Protein AF-A0A9P5IW83-F1 (afdb_monomer_lite)

Radius of gyration: 18.7 Å; chains: 1; bounding box: 34×51×43 Å

Sequence (160 aa):
MATTDAGSKARLETFEGINVDYEKAYQNNKFKIACVTKAISILPLRSKVLDLAQIRVEGSFSVADMAEYEVEEETLAGVFMIFAHLQMSYAAVHAAVYKYARALQPGEIIVLGQSPGDHHVKEESAYDETRTYVEDYNVPLVGEPLPTFLMSAKGQRDFF

pLDDT: mean 78.59, std 18.38, range [31.3, 97.12]

Foldseek 3Di:
DDDDDPVVVVVVCVVVVVVVVVCVVCVPPPVVCVVVVVVVVPDDPDDDPQVVCVVPDPDDDDDDDLLPDDADFQQDQEEEAACVCFQDDPVSVLNSQVRVVRNHHPPHYYHHHDDACVVFDPDCVQADPVQFKGFQFFGQDVHGTDGTIHTHPVNVVVSD

Organism: NCBI:txid139641

Secondary structure (DSSP, 8-state):
-----HHHHHHHHHHHHHHHHHHHHHTT-HHHHHHHHHHHHTS-TT--HHHHHHHHSSS------TTT----TT-EEEEEEESTTTTS-HHHHHHHHHHHHHTEEEEEEEEEE---GGGT---GGGS-TTSSEEEEEEEEETTEEEEEEEE-HHHHHS--

Structure (mmCIF, N/CA/C/O backbone):
data_AF-A0A9P5IW83-F1
#
_entry.id   AF-A0A9P5IW83-F1
#
loop_
_atom_site.group_PDB
_atom_site.id
_atom_site.type_symbol
_atom_site.label_atom_id
_atom_site.label_alt_id
_atom_site.label_comp_id
_atom_site.label_asym_id
_atom_site.label_entity_id
_atom_site.label_seq_id
_atom_site.pdbx_PDB_ins_code
_atom_site.Cartn_x
_atom_site.Cartn_y
_atom_site.Cartn_z
_atom_site.occupancy
_atom_site.B_iso_or_equiv
_atom_site.auth_seq_id
_atom_site.auth_comp_id
_atom_site.auth_asym_id
_atom_site.auth_atom_id
_atom_site.pdbx_PDB_model_num
ATOM 1 N N . MET A 1 1 ? -3.333 -23.641 -17.566 1.00 31.30 1 MET A N 1
ATOM 2 C CA . MET A 1 1 ? -4.278 -22.787 -18.316 1.00 31.30 1 MET A CA 1
ATOM 3 C C . MET A 1 1 ? -5.306 -22.298 -17.304 1.00 31.30 1 MET A C 1
ATOM 5 O O . MET A 1 1 ? -6.184 -23.063 -16.938 1.00 31.30 1 MET A O 1
ATOM 9 N N . ALA A 1 2 ? -5.088 -21.122 -16.709 1.00 36.59 2 ALA A N 1
ATOM 10 C CA . ALA A 1 2 ? -5.944 -20.608 -15.641 1.00 36.59 2 ALA A CA 1
ATOM 11 C C . ALA A 1 2 ? -7.119 -19.852 -16.266 1.00 36.59 2 ALA A C 1
ATOM 13 O O . ALA A 1 2 ? -6.920 -18.903 -17.022 1.00 36.59 2 ALA A O 1
ATOM 14 N N . THR A 1 3 ? -8.332 -20.318 -15.993 1.00 38.09 3 THR A N 1
ATOM 15 C CA . THR A 1 3 ? -9.579 -19.662 -16.375 1.00 38.09 3 THR A CA 1
ATOM 16 C C . THR A 1 3 ? -9.739 -18.395 -15.542 1.00 38.09 3 THR A C 1
ATOM 18 O O . THR A 1 3 ? -10.036 -18.469 -14.352 1.00 38.09 3 THR A O 1
ATOM 21 N N . THR A 1 4 ? -9.516 -17.234 -16.152 1.00 42.00 4 THR A N 1
ATOM 22 C CA 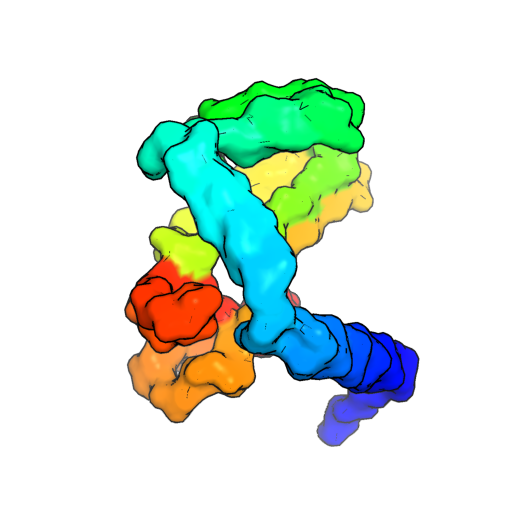. THR A 1 4 ? -9.974 -15.955 -15.611 1.00 42.00 4 THR A CA 1
ATOM 23 C C . THR A 1 4 ? -11.499 -15.936 -15.651 1.00 42.00 4 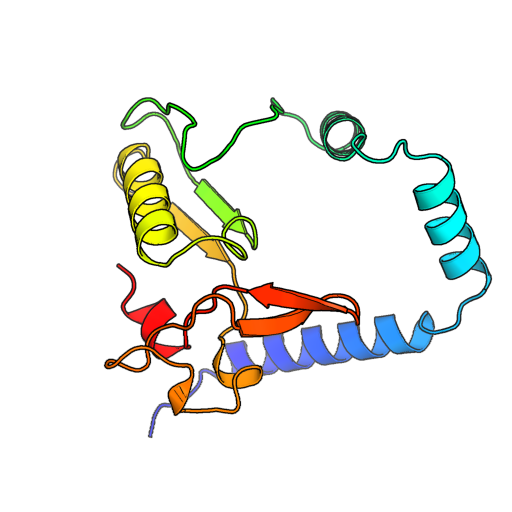THR A C 1
ATOM 25 O O . THR A 1 4 ? -12.104 -16.141 -16.703 1.00 42.00 4 THR A O 1
ATOM 28 N N . ASP A 1 5 ? -12.116 -15.746 -14.487 1.00 44.75 5 ASP A N 1
ATOM 29 C CA . ASP A 1 5 ? -13.565 -15.650 -14.335 1.00 44.75 5 ASP A CA 1
ATOM 30 C C . ASP A 1 5 ? -14.103 -14.494 -15.196 1.00 44.75 5 ASP A C 1
ATOM 32 O O . ASP A 1 5 ? -13.617 -13.361 -15.115 1.00 44.75 5 ASP A O 1
ATOM 36 N N . ALA A 1 6 ? -15.088 -14.782 -16.047 1.00 43.25 6 ALA A N 1
ATOM 37 C CA . ALA A 1 6 ? -15.627 -13.853 -17.039 1.00 43.25 6 ALA A CA 1
ATOM 38 C C . ALA A 1 6 ? -16.175 -12.556 -16.409 1.00 43.25 6 ALA A C 1
ATOM 40 O O . ALA A 1 6 ? -16.147 -11.503 -17.050 1.00 43.25 6 ALA A O 1
ATOM 41 N N . GLY A 1 7 ? -16.594 -12.598 -15.137 1.00 38.88 7 GLY A N 1
ATOM 42 C CA . GLY A 1 7 ? -17.025 -11.418 -14.382 1.00 38.88 7 GLY A CA 1
ATOM 43 C C . GLY A 1 7 ? -15.895 -10.431 -14.057 1.00 38.88 7 GLY A C 1
ATOM 44 O O . GLY A 1 7 ? -16.110 -9.219 -14.075 1.00 38.88 7 GLY A O 1
ATOM 45 N N . SER A 1 8 ? -14.674 -10.922 -13.819 1.00 51.12 8 SER A N 1
ATOM 46 C CA . SER A 1 8 ? -13.504 -10.081 -13.510 1.00 51.12 8 SER A CA 1
ATOM 47 C C . SER A 1 8 ? -13.021 -9.288 -14.729 1.00 51.12 8 SER A C 1
ATOM 49 O O . SER A 1 8 ? -12.690 -8.107 -14.621 1.00 51.12 8 SER A O 1
ATOM 51 N N . LYS A 1 9 ? -13.083 -9.911 -15.911 1.00 48.69 9 LYS A N 1
ATOM 52 C CA . LYS A 1 9 ? -12.666 -9.317 -17.182 1.00 48.69 9 LYS A CA 1
ATOM 53 C C . LYS A 1 9 ? -13.657 -8.263 -17.678 1.00 48.69 9 LYS A C 1
ATOM 55 O O . LYS A 1 9 ? -13.241 -7.168 -18.030 1.00 48.69 9 LYS A O 1
ATOM 60 N N . ALA A 1 10 ? -14.959 -8.541 -17.588 1.00 47.38 10 ALA A N 1
ATOM 61 C CA . ALA A 1 10 ? -16.003 -7.577 -17.938 1.00 47.38 10 ALA A CA 1
ATOM 62 C C . ALA A 1 10 ? -15.967 -6.326 -17.041 1.00 47.38 10 ALA A C 1
ATOM 64 O O . ALA A 1 10 ? -16.173 -5.212 -17.519 1.00 47.38 10 ALA A O 1
ATOM 65 N N . ARG A 1 11 ? -15.664 -6.486 -15.745 1.00 40.97 11 ARG A N 1
ATOM 66 C CA . ARG A 1 11 ? -15.505 -5.365 -14.807 1.00 40.97 11 ARG A CA 1
ATOM 67 C C . ARG A 1 11 ? -14.279 -4.518 -15.152 1.00 40.97 11 ARG A C 1
ATOM 69 O O . ARG A 1 11 ? -14.405 -3.302 -15.235 1.00 40.97 11 ARG A O 1
ATOM 76 N N . LEU A 1 12 ? -13.133 -5.156 -15.395 1.00 42.12 12 LEU A N 1
ATOM 77 C CA . LEU A 1 12 ? -11.895 -4.486 -15.799 1.00 42.12 12 LEU A CA 1
ATOM 78 C C . LEU A 1 12 ? -12.079 -3.716 -17.115 1.00 42.12 12 LEU A C 1
ATOM 80 O O . LEU A 1 12 ? -11.825 -2.520 -17.151 1.00 42.12 12 LEU A O 1
ATOM 84 N N . GLU A 1 13 ? -12.624 -4.361 -18.149 1.00 56.34 13 GLU A N 1
ATOM 85 C CA . GLU A 1 13 ? -12.872 -3.748 -19.462 1.00 56.34 13 GLU A CA 1
ATOM 86 C C . GLU A 1 13 ? -13.877 -2.586 -19.378 1.00 56.34 13 GLU A C 1
ATOM 88 O O . GLU A 1 13 ? -13.721 -1.574 -20.058 1.00 56.34 13 GLU A O 1
ATOM 93 N N . THR A 1 14 ? -14.882 -2.687 -18.501 1.00 51.88 14 THR A N 1
ATOM 94 C CA . THR A 1 14 ? -15.864 -1.612 -18.288 1.00 51.88 14 THR A CA 1
ATOM 95 C C . THR A 1 14 ? -15.238 -0.413 -17.581 1.00 51.88 14 THR A C 1
ATOM 97 O O . THR A 1 14 ? -15.434 0.720 -18.016 1.00 51.88 14 THR A O 1
ATOM 100 N N . PHE A 1 15 ? -14.475 -0.627 -16.506 1.00 47.34 15 PHE A N 1
ATOM 101 C CA . PHE A 1 15 ? -13.838 0.480 -15.792 1.00 47.34 15 PHE A CA 1
ATOM 102 C C . PHE A 1 15 ? -12.684 1.090 -16.585 1.00 47.34 15 PHE A C 1
ATOM 104 O O . PHE A 1 15 ? -12.554 2.308 -16.580 1.00 47.34 15 PHE A O 1
ATOM 111 N N . GLU A 1 16 ? -11.904 0.297 -17.321 1.00 55.25 16 GLU A N 1
ATOM 112 C CA . GLU A 1 16 ? -10.890 0.816 -18.244 1.00 55.25 16 GLU A CA 1
ATOM 113 C C . GLU A 1 16 ? -11.525 1.600 -19.391 1.00 55.25 16 GLU A C 1
ATOM 115 O O . GLU A 1 16 ? -11.069 2.700 -19.685 1.00 55.25 16 GLU A O 1
ATOM 120 N N . GLY A 1 17 ? -12.609 1.099 -19.993 1.00 57.69 17 GLY A N 1
ATOM 121 C CA . GLY A 1 17 ? -13.340 1.810 -21.043 1.00 57.69 17 GLY A CA 1
ATOM 122 C C . GLY A 1 17 ? -13.901 3.145 -20.553 1.00 57.69 17 GLY A C 1
ATOM 123 O O . GLY A 1 17 ? -13.647 4.183 -21.159 1.00 57.69 17 GLY A O 1
ATOM 124 N N . ILE A 1 18 ? -14.575 3.142 -19.399 1.00 53.44 18 ILE A N 1
ATOM 125 C CA . ILE A 1 18 ? -15.099 4.362 -18.767 1.00 53.44 18 ILE A CA 1
ATOM 126 C C . ILE A 1 18 ? -13.965 5.319 -18.399 1.00 53.44 18 ILE A C 1
ATOM 128 O O . ILE A 1 18 ? -14.113 6.523 -18.583 1.00 53.44 18 ILE A O 1
ATOM 132 N N . ASN A 1 19 ? -12.835 4.817 -17.898 1.00 51.28 19 ASN A N 1
ATOM 133 C CA . ASN A 1 19 ? -11.707 5.659 -17.518 1.00 51.28 19 ASN A CA 1
ATOM 134 C C . ASN A 1 19 ? -11.018 6.261 -18.749 1.00 51.28 19 ASN A C 1
ATOM 136 O O . ASN A 1 19 ? -10.691 7.440 -18.751 1.00 51.28 19 ASN A O 1
ATOM 140 N N . VAL A 1 20 ? -10.869 5.497 -19.832 1.00 58.81 20 VAL A N 1
ATOM 141 C CA . VAL A 1 20 ? -10.358 5.991 -21.117 1.00 58.81 20 VAL A CA 1
ATOM 142 C C . VAL A 1 20 ? -11.300 7.032 -21.717 1.00 58.81 20 VAL A C 1
ATOM 144 O O . VAL A 1 20 ? -10.831 8.051 -22.219 1.00 58.81 20 VAL A O 1
ATOM 147 N N . ASP A 1 21 ? -12.612 6.816 -21.661 1.00 63.12 21 ASP A N 1
ATOM 148 C CA . ASP A 1 21 ? -13.599 7.765 -22.180 1.00 63.12 21 ASP A CA 1
ATOM 149 C C . ASP A 1 21 ? -13.697 9.020 -21.308 1.00 63.12 21 ASP A C 1
ATOM 151 O O . ASP A 1 21 ? -13.802 10.128 -21.833 1.00 63.12 21 ASP A O 1
ATOM 155 N N . TYR A 1 22 ? -13.573 8.875 -19.989 1.00 60.78 22 TYR A N 1
ATOM 156 C CA . TYR A 1 22 ? -13.436 9.982 -19.049 1.00 60.78 22 TYR A CA 1
ATOM 157 C C . TYR A 1 22 ? -12.161 10.787 -19.331 1.00 60.78 22 TYR A C 1
ATOM 159 O O . TYR A 1 22 ? -12.222 12.007 -19.485 1.00 60.78 22 TYR A O 1
ATOM 167 N N . GLU A 1 23 ? -11.012 10.130 -19.474 1.00 58.56 23 GLU A N 1
ATOM 168 C CA . GLU A 1 23 ? -9.759 10.804 -19.801 1.00 58.56 23 GLU A CA 1
ATOM 169 C C . GLU A 1 23 ? -9.846 11.486 -21.167 1.00 58.56 23 GLU A C 1
ATOM 171 O O . GLU A 1 23 ? -9.566 12.674 -21.252 1.00 58.56 23 GLU A O 1
ATOM 176 N N . LYS A 1 24 ? -10.368 10.839 -22.217 1.00 65.38 24 LYS A N 1
ATOM 177 C CA . LYS A 1 24 ? -10.567 11.465 -23.541 1.00 65.38 24 LYS A CA 1
ATOM 178 C C . LYS A 1 24 ? -11.526 12.655 -23.509 1.00 65.38 24 LYS A C 1
ATOM 180 O O . LYS A 1 24 ? -11.238 13.686 -24.119 1.00 65.38 24 LYS A O 1
ATOM 185 N N . ALA A 1 25 ? -12.654 12.542 -22.803 1.00 58.91 25 ALA A N 1
ATOM 186 C CA . ALA A 1 25 ? -13.658 13.605 -22.699 1.00 58.91 25 ALA A CA 1
ATOM 187 C C . ALA A 1 25 ? -13.109 14.864 -22.011 1.00 58.91 25 ALA A C 1
ATOM 189 O O . ALA A 1 25 ? -13.613 15.974 -22.214 1.00 58.91 25 ALA A O 1
ATOM 190 N N . TYR A 1 26 ? -12.058 14.705 -21.209 1.00 57.88 26 TYR A N 1
ATOM 191 C CA . TYR A 1 26 ? -11.529 15.766 -20.372 1.00 57.88 26 TYR A CA 1
ATOM 192 C C . TYR A 1 26 ? -10.049 16.099 -20.600 1.00 57.88 26 TYR A C 1
ATOM 194 O O . TYR A 1 26 ? -9.587 17.102 -20.054 1.00 57.88 26 TYR A O 1
ATOM 202 N N . GLN A 1 27 ? -9.356 15.344 -21.456 1.00 57.56 27 GLN A N 1
ATOM 203 C CA . GLN A 1 27 ? -7.907 15.376 -21.699 1.00 57.56 27 GLN A CA 1
ATOM 204 C C . GLN A 1 27 ? -7.399 16.776 -22.060 1.00 57.56 27 GLN A C 1
ATOM 206 O O . GLN A 1 27 ? -6.284 17.141 -21.719 1.00 57.56 27 GLN A O 1
ATOM 211 N N . ASN A 1 28 ? -8.244 17.583 -22.708 1.00 62.12 28 ASN A N 1
ATOM 212 C CA . ASN A 1 28 ? -7.943 18.958 -23.110 1.00 62.12 28 ASN A CA 1
ATOM 213 C C . ASN A 1 28 ? -9.076 19.933 -22.747 1.00 62.12 28 ASN A C 1
ATOM 215 O O . ASN A 1 28 ? -9.244 20.985 -23.373 1.00 62.12 28 ASN A O 1
ATOM 219 N N . ASN A 1 29 ? -9.908 19.579 -21.764 1.00 75.31 29 ASN A N 1
ATOM 220 C CA . ASN A 1 29 ? -11.023 20.425 -21.367 1.00 75.31 29 ASN A CA 1
ATOM 221 C C . ASN A 1 29 ? -10.492 21.654 -20.621 1.00 75.31 29 ASN A C 1
ATOM 223 O O . ASN A 1 29 ? -10.083 21.580 -19.464 1.00 75.31 29 ASN A O 1
ATOM 227 N N . LYS A 1 30 ? -10.542 22.804 -21.297 1.00 69.88 30 LYS A N 1
ATOM 228 C CA . LYS A 1 30 ? -10.008 24.086 -20.816 1.00 69.88 30 LYS A CA 1
ATOM 229 C C . LYS A 1 30 ? -10.594 24.502 -19.464 1.00 69.88 30 LYS A C 1
ATOM 231 O O . LYS A 1 30 ? -9.888 25.103 -18.664 1.00 69.88 30 LYS A O 1
ATOM 236 N N . PHE A 1 31 ? -11.852 24.148 -19.190 1.00 64.12 31 PHE A N 1
ATOM 237 C CA . PHE A 1 31 ? -12.512 24.434 -17.916 1.00 64.12 31 PHE A CA 1
ATOM 238 C C . PHE A 1 31 ? -12.052 23.494 -16.805 1.00 64.12 31 PHE A C 1
ATOM 240 O O . PHE A 1 31 ? -11.786 23.959 -15.703 1.00 64.12 31 PHE A O 1
ATOM 247 N N . LYS A 1 32 ? -11.892 22.194 -17.085 1.00 60.34 32 LYS A N 1
ATOM 248 C CA . LYS A 1 32 ? -11.353 21.239 -16.103 1.00 60.34 32 LYS A CA 1
ATOM 249 C C . LYS A 1 32 ? -9.898 21.558 -15.775 1.00 60.34 32 LYS A C 1
ATOM 251 O O . LYS A 1 32 ? -9.557 21.623 -14.601 1.00 60.34 32 LYS A O 1
ATOM 256 N N . ILE A 1 33 ? -9.077 21.833 -16.790 1.00 64.38 33 ILE A N 1
ATOM 257 C CA . ILE A 1 33 ? -7.686 22.270 -16.617 1.00 64.38 33 ILE A CA 1
ATOM 258 C C . ILE A 1 33 ? -7.659 23.554 -15.788 1.00 64.38 33 ILE A C 1
ATOM 260 O O . ILE A 1 33 ? -6.993 23.590 -14.765 1.00 64.38 33 ILE A O 1
ATOM 264 N N . ALA A 1 34 ? -8.458 24.569 -16.133 1.00 66.94 34 ALA A N 1
ATOM 265 C CA . ALA A 1 34 ? -8.528 25.800 -15.349 1.00 66.94 34 ALA A CA 1
ATOM 266 C C . ALA A 1 34 ? -9.001 25.565 -13.902 1.00 66.94 34 ALA A C 1
ATOM 268 O O . ALA A 1 34 ? -8.441 26.161 -12.987 1.00 66.94 34 ALA A O 1
ATOM 269 N N . CYS A 1 35 ? -9.978 24.684 -13.665 1.00 55.38 35 CYS A N 1
ATOM 270 C CA . CYS A 1 35 ? -10.439 24.324 -12.321 1.00 55.38 35 CYS A CA 1
ATOM 271 C C . CYS A 1 35 ? -9.367 23.588 -11.513 1.00 55.38 35 CYS A C 1
ATOM 273 O O . CYS A 1 35 ? -9.158 23.929 -10.354 1.00 55.38 35 CYS A O 1
ATOM 275 N N . VAL A 1 36 ? -8.675 22.615 -12.108 1.00 55.59 36 VAL A N 1
ATOM 276 C CA . VAL A 1 36 ? -7.610 21.842 -11.453 1.00 55.59 36 VAL A CA 1
ATOM 277 C C . VAL A 1 36 ? -6.382 22.718 -11.213 1.00 55.59 36 VAL A C 1
ATOM 279 O O . VAL A 1 36 ? -5.877 22.753 -10.099 1.00 55.59 36 VAL A O 1
ATOM 282 N N . THR A 1 37 ? -5.953 23.517 -12.191 1.00 60.09 37 THR A N 1
ATOM 283 C CA . THR A 1 37 ? -4.871 24.499 -12.033 1.00 60.09 37 THR A CA 1
ATOM 284 C C . THR A 1 37 ? -5.222 25.544 -10.980 1.00 60.09 37 THR A C 1
ATOM 286 O O . THR A 1 37 ? -4.386 25.869 -10.141 1.00 60.09 37 THR A O 1
ATOM 289 N N . LYS A 1 38 ? -6.465 26.047 -10.963 1.00 57.34 38 LYS A N 1
ATOM 290 C CA . LYS A 1 38 ? -6.914 26.985 -9.931 1.00 57.34 38 LYS A CA 1
ATOM 291 C C . LYS A 1 38 ? -6.920 26.319 -8.562 1.00 57.34 38 LYS A C 1
ATOM 293 O O . LYS A 1 38 ? -6.416 26.934 -7.629 1.00 57.34 38 LYS A O 1
ATOM 298 N N . ALA A 1 39 ? -7.415 25.086 -8.458 1.00 50.31 39 ALA A N 1
ATOM 299 C CA . ALA A 1 39 ? -7.386 24.302 -7.231 1.00 50.31 39 ALA A CA 1
ATOM 300 C C . ALA A 1 39 ? -5.947 24.107 -6.740 1.00 50.31 39 ALA A C 1
ATOM 302 O O . ALA A 1 39 ? -5.664 24.489 -5.620 1.00 50.31 39 ALA A O 1
ATOM 303 N N . ILE A 1 40 ? -5.018 23.657 -7.584 1.00 54.47 40 ILE A N 1
ATOM 304 C CA . ILE A 1 40 ? -3.595 23.495 -7.243 1.00 54.47 40 ILE A CA 1
ATOM 305 C C . ILE A 1 40 ? -2.965 24.834 -6.818 1.00 54.47 40 ILE A C 1
ATOM 307 O O . ILE A 1 40 ? -2.257 24.893 -5.820 1.00 54.47 40 ILE A O 1
ATOM 311 N N . SER A 1 41 ? -3.270 25.934 -7.515 1.00 53.47 41 SER A N 1
ATOM 312 C CA . SER A 1 41 ? -2.682 27.260 -7.250 1.00 53.47 41 SER A CA 1
ATOM 313 C C . SER A 1 41 ? -3.111 27.912 -5.929 1.00 53.47 41 SER A C 1
ATOM 315 O O . SER A 1 41 ? -2.432 28.814 -5.446 1.00 53.47 41 SER A O 1
ATOM 317 N N . ILE A 1 42 ? -4.246 27.497 -5.355 1.00 49.88 42 ILE A N 1
ATOM 318 C CA . ILE A 1 42 ? -4.757 28.009 -4.069 1.00 49.88 42 ILE A CA 1
ATOM 319 C C . ILE A 1 42 ? -4.449 27.056 -2.904 1.00 49.88 42 ILE A C 1
ATOM 321 O O . ILE A 1 42 ? -4.953 27.244 -1.787 1.00 49.88 42 ILE A O 1
ATOM 325 N N . LEU A 1 43 ? -3.645 26.022 -3.160 1.00 43.97 43 LEU A N 1
ATOM 326 C CA . LEU A 1 43 ? -3.104 25.119 -2.155 1.00 43.97 43 LEU A CA 1
ATOM 327 C C . LEU A 1 43 ? -1.666 25.539 -1.815 1.00 43.97 43 LEU A C 1
ATOM 329 O O . LEU A 1 43 ? -0.858 25.734 -2.722 1.00 43.97 43 LEU A O 1
ATOM 333 N N . PRO A 1 44 ? -1.311 25.687 -0.526 1.00 45.91 44 PRO A N 1
ATOM 334 C CA . PRO A 1 44 ? 0.088 25.777 -0.128 1.00 45.91 44 PRO A CA 1
ATOM 335 C C . PRO A 1 44 ? 0.794 24.461 -0.466 1.00 45.91 44 PRO A C 1
ATOM 337 O O . PRO A 1 44 ? 0.161 23.407 -0.439 1.00 45.91 44 PRO A O 1
ATOM 340 N N . LEU A 1 45 ? 2.111 24.509 -0.689 1.00 48.16 45 LEU A N 1
ATOM 341 C CA . LEU A 1 45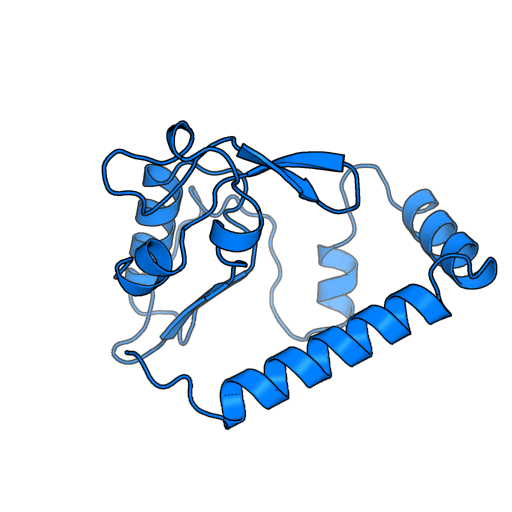 ? 2.954 23.405 -1.182 1.00 48.16 45 LEU A CA 1
ATOM 342 C C . LEU A 1 45 ? 2.892 22.088 -0.355 1.00 48.16 45 LEU A C 1
ATOM 344 O O . LEU A 1 45 ? 3.557 21.125 -0.720 1.00 48.16 45 LEU A O 1
ATOM 348 N N . ARG A 1 46 ? 2.137 22.032 0.760 1.00 49.28 46 ARG A N 1
ATOM 349 C CA . ARG A 1 46 ? 2.060 20.895 1.698 1.00 49.28 46 ARG A CA 1
ATOM 350 C C . ARG A 1 46 ? 0.725 20.646 2.430 1.00 49.28 46 ARG A C 1
ATOM 352 O O . ARG A 1 46 ? 0.719 19.823 3.338 1.00 49.28 46 ARG A O 1
ATOM 359 N N . SER A 1 47 ? -0.404 21.290 2.125 1.00 51.53 47 SER A N 1
ATOM 360 C CA . SER A 1 47 ? -1.625 21.028 2.921 1.00 51.53 47 SER A CA 1
ATOM 361 C C . SER A 1 47 ? -2.930 21.083 2.130 1.00 51.53 47 SER A C 1
ATOM 363 O O . SER A 1 47 ? -2.981 21.670 1.056 1.00 51.53 47 SER A O 1
ATOM 365 N N . LYS A 1 48 ? -3.969 20.465 2.715 1.00 61.69 48 LYS A N 1
ATOM 366 C CA . LYS A 1 48 ? -5.412 20.416 2.380 1.00 61.69 48 LYS A CA 1
ATOM 367 C C . LYS A 1 48 ? -6.001 19.073 1.937 1.00 61.69 48 LYS A C 1
ATOM 369 O O . LYS A 1 48 ? -7.211 19.009 1.746 1.00 61.69 48 LYS A O 1
ATOM 374 N N . VAL A 1 49 ? -5.235 17.981 1.846 1.00 65.31 49 VAL A N 1
ATOM 375 C CA . VAL A 1 49 ? -5.870 16.651 1.692 1.00 65.31 49 VAL A CA 1
ATOM 376 C C . VAL A 1 49 ? -6.720 16.328 2.926 1.00 65.31 49 VAL A C 1
ATOM 378 O O . VAL A 1 49 ? -7.866 15.915 2.776 1.00 65.31 49 VAL A O 1
ATOM 381 N N . LEU A 1 50 ? -6.213 16.620 4.131 1.00 66.19 50 LEU A N 1
ATOM 382 C CA . LEU A 1 50 ? -6.975 16.437 5.370 1.00 66.19 50 LEU A CA 1
ATOM 383 C C . LEU A 1 50 ? -8.170 17.386 5.472 1.00 66.19 50 LEU A C 1
ATOM 385 O O . LEU A 1 50 ? -9.258 16.915 5.771 1.00 66.19 50 LEU A O 1
ATOM 389 N N . ASP A 1 51 ? -8.006 18.677 5.162 1.00 70.81 51 ASP A N 1
ATOM 390 C CA . ASP A 1 51 ? -9.116 19.645 5.197 1.00 70.81 51 ASP A CA 1
ATOM 391 C C . ASP A 1 51 ? -10.274 19.198 4.293 1.00 70.81 51 ASP A C 1
ATOM 393 O O . ASP A 1 51 ? -11.440 19.241 4.676 1.00 70.81 51 ASP A O 1
ATOM 397 N N . LEU A 1 52 ? -9.957 18.726 3.083 1.00 71.94 52 LEU A N 1
ATOM 398 C CA . LEU A 1 52 ? -10.962 18.213 2.156 1.00 71.94 52 LEU A CA 1
ATOM 399 C C . LEU A 1 52 ? -11.578 16.896 2.638 1.00 71.94 52 LEU A C 1
ATOM 401 O O . LEU A 1 52 ? -12.774 16.697 2.436 1.00 71.94 52 LEU A O 1
ATOM 405 N N . ALA A 1 53 ? -10.790 16.010 3.251 1.00 72.06 53 ALA A N 1
ATOM 406 C CA . ALA A 1 53 ? -11.278 14.742 3.780 1.00 72.06 53 ALA A CA 1
ATOM 407 C C . ALA A 1 53 ? -12.228 14.956 4.968 1.00 72.06 53 ALA A C 1
ATOM 409 O O . ALA A 1 53 ? -13.346 14.449 4.939 1.00 72.06 53 ALA A O 1
ATOM 410 N N . GLN A 1 54 ? -11.842 15.799 5.931 1.00 77.50 54 GLN A N 1
ATOM 411 C CA . GLN A 1 54 ? -12.646 16.158 7.104 1.00 77.50 54 GLN A CA 1
ATOM 412 C C . GLN A 1 54 ? -13.996 16.782 6.731 1.00 77.50 54 GLN A C 1
ATOM 414 O O . GLN A 1 54 ? -14.987 16.568 7.418 1.00 77.50 54 GLN A O 1
ATOM 419 N N . ILE A 1 55 ? -14.055 17.548 5.636 1.00 80.88 55 ILE A N 1
ATOM 420 C CA . ILE A 1 55 ? -15.311 18.145 5.153 1.00 80.88 55 ILE A CA 1
ATOM 421 C C . ILE A 1 55 ? -16.219 17.106 4.475 1.00 80.88 55 ILE A C 1
ATOM 423 O O . ILE A 1 55 ? -17.434 17.291 4.425 1.00 80.88 55 ILE A O 1
ATOM 427 N N . ARG A 1 56 ? -15.653 16.044 3.891 1.00 81.44 56 ARG A N 1
ATOM 428 C CA . ARG A 1 56 ? -16.375 15.122 2.994 1.00 81.44 56 ARG A CA 1
ATOM 429 C C . ARG A 1 56 ? -16.743 13.791 3.626 1.00 81.44 56 ARG A C 1
ATOM 431 O O . ARG A 1 56 ? -17.617 13.110 3.096 1.00 81.44 56 ARG A O 1
ATOM 438 N N . VAL A 1 57 ? -16.046 13.396 4.680 1.00 83.38 57 VAL A N 1
ATOM 439 C CA . VAL A 1 57 ? -16.164 12.076 5.288 1.00 83.38 57 VAL A CA 1
ATOM 440 C C . VAL A 1 57 ? -16.224 12.252 6.795 1.00 83.38 57 VAL A C 1
ATOM 442 O O . VAL A 1 57 ? -15.384 12.926 7.386 1.00 83.38 57 VAL A O 1
ATOM 445 N N . GLU A 1 58 ? -17.222 11.635 7.417 1.00 87.31 58 GLU A N 1
ATOM 446 C CA . GLU A 1 58 ? -17.296 11.557 8.871 1.00 87.31 58 GLU A CA 1
ATOM 447 C C . GLU A 1 58 ? -16.179 10.645 9.387 1.00 87.31 58 GLU A C 1
ATOM 449 O O . GLU A 1 58 ? -16.050 9.499 8.959 1.00 87.31 58 GLU A O 1
ATOM 454 N N . GLY A 1 59 ? -15.348 11.161 10.292 1.00 86.69 59 GLY A N 1
ATOM 455 C CA . GLY A 1 59 ? -14.247 10.398 10.865 1.00 86.69 59 GLY A CA 1
ATOM 456 C C . GLY A 1 59 ? -13.143 11.269 11.448 1.00 86.69 59 GLY A C 1
ATOM 457 O O . GLY A 1 59 ? -13.181 12.500 11.394 1.00 86.69 59 GLY A O 1
ATOM 458 N N . SER A 1 60 ? -12.144 10.606 12.024 1.00 87.56 60 SER A N 1
ATOM 459 C CA . SER A 1 60 ? -10.920 11.244 12.502 1.00 87.56 60 SER A CA 1
ATOM 460 C C . SER A 1 60 ? -9.828 11.143 11.445 1.00 87.56 60 SER A C 1
ATOM 462 O O . SER A 1 60 ? -9.634 10.098 10.832 1.00 87.56 60 SER A O 1
ATOM 464 N N . PHE A 1 61 ? -9.103 12.241 11.251 1.00 83.88 61 PHE A N 1
ATOM 465 C CA . PHE A 1 61 ? -8.053 12.356 10.247 1.00 83.88 61 PHE A CA 1
ATOM 466 C C . PHE A 1 61 ? -6.795 12.911 10.899 1.00 83.88 61 PHE A C 1
ATOM 468 O O . PHE A 1 61 ? -6.848 13.953 11.556 1.00 83.88 61 PHE A O 1
ATOM 475 N N . SER A 1 62 ? -5.668 12.239 10.694 1.00 83.75 62 SER A N 1
ATOM 476 C CA . SER A 1 62 ? -4.367 12.629 11.231 1.00 83.75 62 SER A CA 1
ATOM 477 C C . SER A 1 62 ? -3.292 12.564 10.147 1.00 83.75 62 SER A C 1
ATOM 479 O O . SER A 1 62 ? -3.428 11.861 9.146 1.00 83.75 62 SER A O 1
ATOM 481 N N . VAL A 1 63 ? -2.221 13.336 10.340 1.00 81.12 63 VAL A N 1
ATOM 482 C CA . VAL A 1 63 ? -0.970 13.149 9.598 1.00 81.12 63 VAL A CA 1
ATOM 483 C C . VAL A 1 63 ? -0.121 12.177 10.402 1.00 81.12 63 VAL A C 1
ATOM 485 O O . VAL A 1 63 ? 0.180 12.458 11.561 1.00 81.12 63 VAL A O 1
ATOM 488 N N . ALA A 1 64 ? 0.277 11.067 9.792 1.00 83.44 64 ALA A N 1
ATOM 489 C CA . ALA A 1 64 ? 1.191 10.110 10.393 1.00 83.44 64 ALA A CA 1
ATOM 490 C C . ALA A 1 64 ? 2.076 9.470 9.319 1.00 83.44 64 ALA A C 1
ATOM 492 O O . ALA A 1 64 ? 1.661 9.339 8.166 1.00 83.44 64 ALA A O 1
ATOM 493 N N . ASP A 1 65 ? 3.279 9.065 9.717 1.00 83.62 65 ASP A N 1
ATOM 494 C CA . ASP A 1 65 ? 4.079 8.113 8.953 1.00 83.62 65 ASP A CA 1
ATOM 495 C C . ASP A 1 65 ? 3.572 6.708 9.284 1.00 83.62 65 ASP A C 1
ATOM 497 O O . ASP A 1 65 ? 3.559 6.315 10.450 1.00 83.62 65 ASP A O 1
ATOM 501 N N . MET A 1 66 ? 3.125 5.952 8.283 1.00 87.56 66 MET A N 1
ATOM 502 C CA . MET A 1 66 ? 2.544 4.633 8.524 1.00 87.56 66 MET A CA 1
ATOM 503 C C . MET A 1 66 ? 3.563 3.619 9.065 1.00 87.56 66 MET A C 1
ATOM 505 O O . MET A 1 66 ? 3.165 2.655 9.717 1.00 87.56 66 MET A O 1
ATOM 509 N N . ALA A 1 67 ? 4.863 3.811 8.817 1.00 88.75 67 ALA A N 1
ATOM 510 C CA . ALA A 1 67 ? 5.911 2.945 9.347 1.00 88.75 67 ALA A CA 1
ATOM 511 C C . ALA A 1 67 ? 6.091 3.156 10.858 1.00 88.75 67 ALA A C 1
ATOM 513 O O . ALA A 1 67 ? 6.172 2.180 11.602 1.00 88.75 67 ALA A O 1
ATOM 514 N N . GLU A 1 68 ? 5.999 4.404 11.316 1.00 88.31 68 GLU A N 1
ATOM 515 C CA . GLU A 1 68 ? 6.229 4.801 12.715 1.00 88.31 68 GLU A CA 1
ATOM 516 C C . GLU A 1 68 ? 4.941 4.927 13.544 1.00 88.31 68 GLU A C 1
ATOM 518 O O . GLU A 1 68 ? 4.988 5.033 14.764 1.00 88.31 68 GLU A O 1
ATOM 523 N N . TYR A 1 69 ? 3.768 4.949 12.905 1.00 90.94 69 TYR A N 1
ATOM 524 C CA . TYR A 1 69 ? 2.502 5.112 13.616 1.00 90.94 69 TYR A CA 1
ATOM 525 C C . TYR A 1 69 ? 2.229 3.927 14.546 1.00 90.94 69 TYR A C 1
ATOM 527 O O . TYR A 1 69 ? 2.152 2.780 14.093 1.00 90.94 69 TYR A O 1
ATOM 535 N N . GLU A 1 70 ? 2.046 4.223 15.828 1.00 92.44 70 GLU A N 1
ATOM 536 C CA . GLU A 1 70 ? 1.678 3.245 16.846 1.00 92.44 70 GLU A CA 1
ATOM 537 C C . GLU A 1 70 ? 0.182 2.943 16.774 1.00 92.44 70 GLU A C 1
ATOM 539 O O . GLU A 1 70 ? -0.655 3.849 16.740 1.00 92.44 70 GLU A O 1
ATOM 544 N N . VAL A 1 71 ? -0.150 1.657 16.754 1.00 92.50 71 VAL A N 1
ATOM 545 C CA . VAL A 1 71 ? -1.524 1.163 16.692 1.00 92.50 71 VAL A CA 1
ATOM 546 C C . VAL A 1 71 ? -1.707 0.070 17.737 1.00 92.50 71 VAL A C 1
ATOM 548 O O . VAL A 1 71 ? -0.870 -0.820 17.870 1.00 92.50 71 VAL A O 1
ATOM 551 N N . GLU A 1 72 ? -2.792 0.152 18.501 1.00 91.56 72 GLU A N 1
ATOM 552 C CA . GLU A 1 72 ? -3.118 -0.844 19.521 1.00 91.56 72 GLU A CA 1
ATOM 553 C C . GLU A 1 72 ? -3.579 -2.159 18.866 1.00 91.56 72 GLU A C 1
ATOM 555 O O . GLU A 1 72 ? -4.390 -2.144 17.933 1.00 91.56 72 GLU A O 1
ATOM 560 N N . GLU A 1 73 ? -3.068 -3.300 19.349 1.00 90.31 73 GLU A N 1
ATOM 561 C CA . GLU A 1 73 ? -3.446 -4.625 18.834 1.00 90.31 73 GLU A CA 1
ATOM 562 C C . GLU A 1 73 ? -4.949 -4.905 19.026 1.00 90.31 73 GLU A C 1
ATOM 564 O O . GLU A 1 73 ? -5.541 -4.501 20.025 1.00 90.31 73 GLU A O 1
ATOM 569 N N . GLU A 1 74 ? -5.561 -5.613 18.071 1.00 91.19 74 GLU A N 1
ATOM 570 C CA . GLU A 1 74 ? -6.972 -6.045 18.109 1.00 91.19 74 GLU A CA 1
ATOM 571 C C . GLU A 1 74 ? -8.021 -4.920 18.292 1.00 91.19 74 GLU A C 1
ATOM 573 O O . GLU A 1 74 ? -9.123 -5.145 18.800 1.00 91.19 74 GLU A O 1
ATOM 578 N N . THR A 1 75 ? -7.717 -3.696 17.850 1.00 93.50 75 THR A N 1
ATOM 579 C CA . THR A 1 75 ? -8.633 -2.542 17.954 1.00 93.50 75 THR A CA 1
ATOM 580 C C . THR A 1 75 ? -9.340 -2.179 16.651 1.00 93.50 75 THR A C 1
ATOM 582 O O . THR A 1 75 ? -10.367 -1.496 16.677 1.00 93.50 75 THR A O 1
ATOM 585 N N . LEU A 1 76 ? -8.826 -2.628 15.505 1.00 94.69 76 LEU A N 1
ATOM 586 C CA . LEU A 1 76 ? -9.325 -2.236 14.191 1.00 94.69 76 LEU A CA 1
ATOM 587 C C . LEU A 1 76 ? -10.262 -3.293 13.598 1.00 94.69 76 LEU A C 1
ATOM 589 O O . LEU A 1 76 ? -9.942 -4.478 13.556 1.00 94.69 76 LEU A O 1
ATOM 593 N N . ALA A 1 77 ? -11.390 -2.839 13.051 1.00 95.94 77 ALA A N 1
ATOM 594 C CA . ALA A 1 77 ? -12.319 -3.673 12.281 1.00 95.94 77 ALA A CA 1
ATOM 595 C C . ALA A 1 77 ? -11.939 -3.787 10.788 1.00 95.94 77 ALA A C 1
ATOM 597 O O . ALA A 1 77 ? -12.664 -4.353 9.982 1.00 95.94 77 ALA A O 1
ATOM 598 N N . GLY A 1 78 ? -10.832 -3.174 10.370 1.00 95.06 78 GLY A N 1
ATOM 599 C CA . GLY A 1 78 ? -10.391 -3.208 8.981 1.00 95.06 78 GLY A CA 1
ATOM 600 C C . GLY A 1 78 ? -9.311 -2.179 8.685 1.00 95.06 78 GLY A C 1
ATOM 601 O O . GLY A 1 78 ? -9.267 -1.113 9.301 1.00 95.06 78 GLY A O 1
ATOM 602 N N . VAL A 1 79 ? -8.444 -2.485 7.719 1.00 95.12 79 VAL A N 1
ATOM 603 C CA . VAL A 1 79 ? -7.368 -1.586 7.276 1.00 95.12 79 VAL A CA 1
ATOM 604 C C . VAL A 1 79 ? -7.335 -1.515 5.755 1.00 95.12 79 VAL A C 1
ATOM 606 O O . VAL A 1 79 ? -7.327 -2.536 5.074 1.00 95.12 79 VAL A O 1
ATOM 609 N N . PHE A 1 80 ? -7.255 -0.299 5.215 1.00 93.81 80 PHE A N 1
ATOM 610 C CA . PHE A 1 80 ? -7.098 -0.050 3.784 1.00 93.81 80 PHE A CA 1
ATOM 611 C C . PHE A 1 80 ? -5.796 0.712 3.534 1.00 93.81 80 PHE A C 1
ATOM 613 O O . PHE A 1 80 ? -5.671 1.880 3.896 1.00 93.81 80 PHE A O 1
ATOM 620 N N . MET A 1 81 ? -4.838 0.060 2.881 1.00 93.12 81 MET A N 1
ATOM 621 C CA . MET A 1 81 ? -3.565 0.635 2.453 1.00 93.12 81 MET A CA 1
ATOM 622 C C . MET A 1 81 ? -3.557 0.715 0.926 1.00 93.12 81 MET A C 1
ATOM 624 O O . MET A 1 81 ? -3.172 -0.228 0.241 1.00 93.12 81 MET A O 1
ATOM 628 N N . ILE A 1 82 ? -4.052 1.825 0.375 1.00 88.69 82 ILE A N 1
ATOM 629 C CA . ILE A 1 82 ? -4.237 1.996 -1.073 1.00 88.69 82 ILE A CA 1
ATOM 630 C C . ILE A 1 82 ? -3.202 2.987 -1.601 1.00 88.69 82 ILE A C 1
ATOM 632 O O . ILE A 1 82 ? -3.267 4.168 -1.272 1.00 88.69 82 ILE A O 1
ATOM 636 N N . PHE A 1 83 ? -2.243 2.505 -2.396 1.00 87.31 83 PHE A N 1
ATOM 637 C CA . PHE A 1 83 ? -1.131 3.283 -2.965 1.00 87.31 83 PHE A CA 1
ATOM 638 C C . PHE A 1 83 ? -0.280 4.086 -1.950 1.00 87.31 83 PHE A C 1
ATOM 640 O O . PHE A 1 83 ? 0.536 4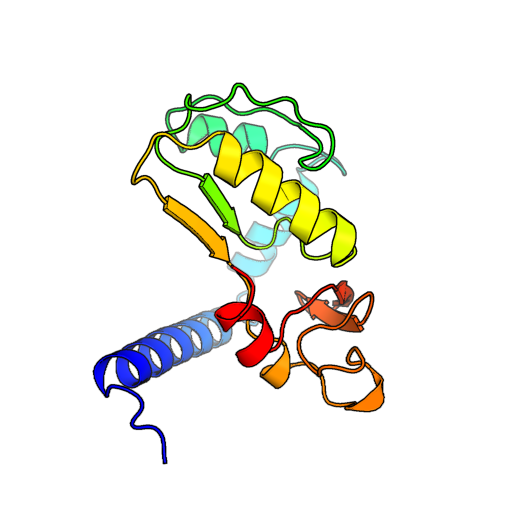.912 -2.348 1.00 87.31 83 PHE A O 1
ATOM 647 N N . ALA A 1 84 ? -0.430 3.841 -0.645 1.00 87.88 84 ALA A N 1
ATOM 648 C CA . ALA A 1 84 ? 0.285 4.564 0.412 1.00 87.88 84 ALA A CA 1
ATOM 649 C C . ALA A 1 84 ? 1.737 4.087 0.593 1.00 87.88 84 ALA A C 1
ATOM 651 O O . ALA A 1 84 ? 2.573 4.807 1.125 1.00 87.88 84 ALA A O 1
ATOM 652 N N . HIS A 1 85 ? 2.038 2.878 0.125 1.00 91.62 85 HIS A N 1
ATOM 653 C CA . HIS A 1 85 ? 3.308 2.178 0.311 1.00 91.62 85 HIS A CA 1
ATOM 654 C C . HIS A 1 85 ? 4.226 2.244 -0.918 1.00 91.62 85 HIS A C 1
ATOM 656 O O . HIS A 1 85 ? 5.267 1.596 -0.950 1.00 91.62 85 HIS A O 1
ATOM 662 N N . LEU A 1 86 ? 3.837 3.006 -1.946 1.00 87.81 86 LEU A N 1
ATOM 663 C CA . LEU A 1 86 ? 4.498 3.018 -3.251 1.00 87.81 86 LEU A CA 1
ATOM 664 C C . LEU A 1 86 ? 5.964 3.453 -3.214 1.00 87.81 86 LEU A C 1
ATOM 666 O O . LEU A 1 86 ? 6.676 3.141 -4.146 1.00 87.81 86 LEU A O 1
ATOM 670 N N . GLN A 1 87 ? 6.435 4.165 -2.194 1.00 87.56 87 GLN A N 1
ATOM 671 C CA . GLN A 1 87 ? 7.824 4.652 -2.130 1.00 87.56 87 GLN A CA 1
ATOM 672 C C . GLN A 1 87 ? 8.617 4.008 -0.987 1.00 87.56 87 GLN A C 1
ATOM 674 O O . GLN A 1 87 ? 9.555 4.598 -0.458 1.00 87.56 87 GLN A O 1
ATOM 679 N N . MET A 1 88 ? 8.196 2.820 -0.560 1.00 91.69 88 MET A N 1
ATOM 680 C CA . MET A 1 88 ? 8.810 2.079 0.536 1.00 91.69 88 MET A CA 1
ATOM 681 C C . MET A 1 88 ? 9.526 0.840 0.015 1.00 91.69 88 MET A C 1
ATOM 683 O O . MET A 1 88 ? 9.114 0.263 -0.984 1.00 91.69 88 MET A O 1
ATOM 687 N N . SER A 1 89 ? 10.554 0.382 0.726 1.00 93.75 89 SER A N 1
ATOM 688 C CA . SER A 1 89 ? 11.140 -0.932 0.455 1.00 93.75 89 SER A CA 1
ATOM 689 C C . SER A 1 89 ? 10.164 -2.051 0.817 1.00 93.75 89 SER A C 1
ATOM 691 O O . SER A 1 89 ? 9.345 -1.901 1.725 1.00 93.75 89 SER A O 1
ATOM 693 N N . TYR A 1 90 ? 10.292 -3.208 0.176 1.00 95.12 90 TYR A N 1
ATOM 694 C CA . TYR A 1 90 ? 9.570 -4.437 0.486 1.00 95.12 90 TYR A CA 1
ATOM 695 C C . TYR A 1 90 ? 9.614 -4.752 1.980 1.00 95.12 90 TYR A C 1
ATOM 697 O O . TYR A 1 90 ? 8.580 -5.042 2.575 1.00 95.12 90 TYR A O 1
ATOM 705 N N . ALA A 1 91 ? 10.788 -4.634 2.609 1.00 94.69 91 ALA A N 1
ATOM 706 C CA . ALA A 1 91 ? 10.941 -4.868 4.042 1.00 94.69 91 ALA A CA 1
ATOM 707 C C . ALA A 1 91 ? 10.055 -3.928 4.877 1.00 94.69 91 ALA A C 1
ATOM 709 O O . ALA A 1 91 ? 9.393 -4.373 5.816 1.00 94.69 91 ALA A O 1
ATOM 710 N N . ALA A 1 92 ? 9.999 -2.644 4.516 1.00 94.81 92 ALA A N 1
ATOM 711 C CA . ALA A 1 92 ? 9.169 -1.665 5.204 1.00 94.81 92 ALA A CA 1
ATOM 712 C C . ALA A 1 92 ? 7.670 -1.874 4.917 1.00 94.81 92 ALA A C 1
ATOM 714 O O . ALA A 1 92 ? 6.860 -1.771 5.838 1.00 94.81 92 ALA A O 1
ATOM 715 N N . VAL A 1 93 ? 7.290 -2.221 3.680 1.00 94.75 93 VAL A N 1
ATOM 716 C CA . VAL A 1 93 ? 5.901 -2.570 3.330 1.00 94.75 93 VAL A CA 1
ATOM 717 C C . VAL A 1 93 ? 5.449 -3.795 4.117 1.00 94.75 93 VAL A C 1
ATOM 719 O O . VAL A 1 93 ? 4.395 -3.765 4.745 1.00 94.75 93 VAL A O 1
ATOM 722 N N . HIS A 1 94 ? 6.257 -4.851 4.135 1.00 95.06 94 HIS A N 1
ATOM 723 C CA . HIS A 1 94 ? 5.964 -6.082 4.858 1.00 95.06 94 HIS A CA 1
ATOM 724 C C . HIS A 1 94 ? 5.833 -5.830 6.367 1.00 95.06 94 HIS A C 1
ATOM 726 O O . HIS A 1 94 ? 4.871 -6.281 6.987 1.00 95.06 94 HIS A O 1
ATOM 732 N N . ALA A 1 95 ? 6.751 -5.060 6.962 1.00 95.50 95 ALA A N 1
ATOM 733 C CA . ALA A 1 95 ? 6.673 -4.683 8.373 1.00 95.50 95 ALA A CA 1
ATOM 734 C C . ALA A 1 95 ? 5.408 -3.866 8.689 1.00 95.50 95 ALA A C 1
ATOM 736 O O . ALA A 1 95 ? 4.713 -4.163 9.661 1.00 95.50 95 ALA A O 1
ATOM 737 N N . ALA A 1 96 ? 5.071 -2.878 7.853 1.00 95.44 96 ALA A N 1
ATOM 738 C CA . ALA A 1 96 ? 3.872 -2.066 8.029 1.00 95.44 96 ALA A CA 1
ATOM 739 C C . ALA A 1 96 ? 2.596 -2.909 7.901 1.00 95.44 96 ALA A C 1
ATOM 741 O O . ALA A 1 96 ? 1.731 -2.845 8.771 1.00 95.44 96 ALA A O 1
ATOM 742 N N . VAL A 1 97 ? 2.483 -3.740 6.860 1.00 95.19 97 VAL A N 1
ATOM 743 C CA . VAL A 1 97 ? 1.315 -4.608 6.659 1.00 95.19 97 VAL A CA 1
ATOM 744 C C . VAL A 1 97 ? 1.152 -5.581 7.822 1.00 95.19 97 VAL A C 1
ATOM 746 O O . VAL A 1 97 ? 0.044 -5.710 8.335 1.00 95.19 97 VAL A O 1
ATOM 749 N N . TYR A 1 98 ? 2.235 -6.199 8.299 1.00 94.75 98 TYR A N 1
ATOM 750 C CA . TYR A 1 98 ? 2.176 -7.079 9.465 1.00 94.75 98 TYR A CA 1
ATOM 751 C C . TYR A 1 98 ? 1.724 -6.330 10.726 1.00 94.75 98 TYR A C 1
ATOM 753 O O . TYR A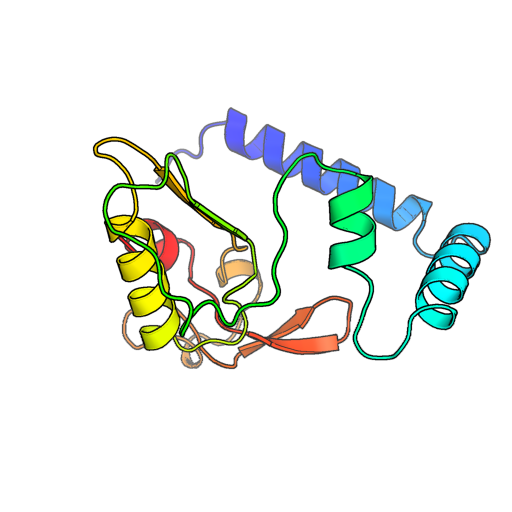 1 98 ? 0.826 -6.798 11.423 1.00 94.75 98 TYR A O 1
ATOM 761 N N . LYS A 1 99 ? 2.275 -5.137 10.990 1.00 95.62 99 LYS A N 1
ATOM 762 C CA . LYS A 1 99 ? 1.866 -4.282 12.117 1.00 95.62 99 LYS A CA 1
ATOM 763 C C . LYS A 1 99 ? 0.363 -3.992 12.093 1.00 95.62 99 LYS A C 1
ATOM 765 O O . LYS A 1 99 ? -0.318 -4.177 13.095 1.00 95.62 99 LYS A O 1
ATOM 770 N N . TYR A 1 100 ? -0.174 -3.587 10.946 1.00 96.12 100 TYR A N 1
ATOM 771 C CA . TYR A 1 100 ? -1.602 -3.292 10.829 1.00 96.12 100 TYR A CA 1
ATOM 772 C C . TYR A 1 100 ? -2.482 -4.547 10.815 1.00 96.12 100 TYR A C 1
ATOM 774 O O . TYR A 1 100 ? -3.605 -4.490 11.304 1.00 96.12 100 TYR A O 1
ATOM 782 N N . ALA A 1 101 ? -1.986 -5.686 10.327 1.00 94.62 101 ALA A N 1
ATOM 783 C CA . ALA A 1 101 ? -2.690 -6.962 10.436 1.00 94.62 101 ALA A CA 1
ATOM 784 C C . ALA A 1 101 ? -2.811 -7.427 11.898 1.00 94.62 101 ALA A C 1
ATOM 786 O O . ALA A 1 101 ? -3.845 -7.959 12.284 1.00 94.62 101 ALA A O 1
ATOM 787 N N . ARG A 1 102 ? -1.794 -7.175 12.735 1.00 95.00 102 ARG A N 1
ATOM 788 C CA . ARG A 1 102 ? -1.832 -7.426 14.190 1.00 95.00 102 ARG A CA 1
ATOM 789 C C . ARG A 1 102 ? -2.806 -6.512 14.939 1.00 95.00 102 ARG A C 1
ATOM 791 O O . ARG A 1 102 ? -3.322 -6.885 15.988 1.00 95.00 102 ARG A O 1
ATOM 798 N N . ALA A 1 103 ? -3.079 -5.332 14.393 1.00 96.44 103 ALA A N 1
ATOM 799 C CA . ALA A 1 103 ? -4.070 -4.406 14.930 1.00 96.44 103 ALA A CA 1
ATOM 800 C C . ALA A 1 103 ? -5.522 -4.809 14.644 1.00 96.44 103 ALA A C 1
ATOM 802 O O . ALA A 1 103 ? -6.436 -4.229 15.230 1.00 96.44 103 ALA A O 1
ATOM 803 N N . LEU A 1 104 ? -5.753 -5.776 13.753 1.00 97.00 104 LEU A N 1
ATOM 804 C CA . LEU A 1 104 ? -7.095 -6.221 13.404 1.00 97.00 104 LEU A CA 1
ATOM 805 C C . LEU A 1 104 ? -7.699 -7.124 14.476 1.00 97.00 104 LEU A C 1
ATOM 807 O O . LEU A 1 104 ? -7.026 -7.975 15.053 1.00 97.00 104 LEU A O 1
ATOM 811 N N . GLN A 1 105 ? -9.006 -6.984 14.679 1.00 96.69 105 GLN A N 1
ATOM 812 C CA . GLN A 1 105 ? -9.786 -7.974 15.410 1.00 96.69 105 GLN A CA 1
ATOM 813 C C . GLN A 1 105 ? -9.804 -9.317 14.652 1.00 96.69 105 GLN A C 1
ATOM 815 O O . GLN A 1 105 ? -9.731 -9.339 13.417 1.00 96.69 105 GLN A O 1
ATOM 820 N N . PRO A 1 106 ? -9.918 -10.461 15.355 1.00 95.00 106 PRO A N 1
ATOM 821 C CA . PRO A 1 106 ? -9.956 -11.768 14.707 1.00 95.00 106 PRO A CA 1
ATOM 822 C C . PRO A 1 106 ? -11.061 -11.878 13.646 1.00 95.00 106 PRO A C 1
ATOM 824 O O . PRO A 1 106 ? -12.240 -11.715 13.946 1.00 95.00 106 PRO A O 1
ATOM 827 N N . GLY A 1 107 ? -10.673 -12.224 12.416 1.00 93.44 107 GLY A N 1
ATOM 828 C CA . GLY A 1 107 ? -11.591 -12.394 11.283 1.00 93.44 107 GLY A CA 1
ATOM 829 C C . GLY A 1 107 ? -11.782 -11.150 10.411 1.00 93.44 107 GLY A C 1
ATOM 830 O O . GLY A 1 107 ? -12.425 -11.257 9.368 1.00 93.44 107 GLY A O 1
ATOM 831 N N . GLU A 1 108 ? -11.204 -10.012 10.793 1.00 96.38 108 GLU A N 1
ATOM 832 C CA . GLU A 1 108 ? -11.273 -8.775 10.014 1.00 96.38 108 GLU A CA 1
ATOM 833 C C . GLU A 1 108 ? -10.233 -8.721 8.889 1.00 96.38 108 GLU A C 1
ATOM 835 O O . GLU A 1 108 ? -9.323 -9.549 8.796 1.00 96.38 108 GLU A O 1
ATOM 840 N N . ILE A 1 109 ? -10.393 -7.745 7.992 1.00 93.75 109 ILE A N 1
ATOM 841 C CA . ILE A 1 109 ? -9.671 -7.699 6.716 1.00 93.75 109 ILE A CA 1
ATOM 842 C C . ILE A 1 109 ? -8.660 -6.553 6.631 1.00 93.75 109 ILE A C 1
ATOM 844 O O . ILE A 1 109 ? -8.917 -5.416 7.031 1.00 93.75 109 ILE A O 1
ATOM 848 N N . ILE A 1 110 ? -7.524 -6.840 5.997 1.00 94.31 110 ILE A N 1
ATOM 849 C CA . ILE A 1 110 ? -6.601 -5.830 5.482 1.00 94.31 110 ILE A CA 1
ATOM 850 C C . ILE A 1 110 ? -6.618 -5.857 3.957 1.00 94.31 110 ILE A C 1
ATOM 852 O O . ILE A 1 110 ? -6.578 -6.915 3.330 1.00 94.31 110 ILE A O 1
ATOM 856 N N . VAL A 1 111 ? -6.678 -4.675 3.353 1.00 94.06 111 VAL A N 1
ATOM 857 C CA . VAL A 1 111 ? -6.642 -4.487 1.906 1.00 94.06 111 VAL A CA 1
ATOM 858 C C . VAL A 1 111 ? -5.378 -3.726 1.542 1.00 94.06 111 VAL A C 1
ATOM 860 O O . VAL A 1 111 ? -5.229 -2.558 1.900 1.00 94.06 111 VAL A O 1
ATOM 863 N N . LEU A 1 112 ? -4.494 -4.374 0.785 1.00 93.38 112 LEU A N 1
ATOM 864 C CA . LEU A 1 112 ? -3.331 -3.747 0.165 1.00 93.38 112 LEU A CA 1
ATOM 865 C C . LEU A 1 112 ? -3.635 -3.465 -1.312 1.00 93.38 112 LEU A C 1
ATOM 867 O O . LEU A 1 112 ? -3.693 -4.376 -2.134 1.00 93.38 112 LEU A O 1
ATOM 871 N N . GLY A 1 113 ? -3.868 -2.198 -1.646 1.00 88.81 113 GLY A N 1
ATOM 872 C CA . GLY A 1 113 ? -4.271 -1.768 -2.983 1.00 88.81 113 GLY A CA 1
ATOM 873 C C . GLY A 1 113 ? -3.103 -1.230 -3.800 1.00 88.81 113 GLY A C 1
ATOM 874 O O . GLY A 1 113 ? -2.552 -0.179 -3.476 1.00 88.81 113 GLY A O 1
ATOM 875 N N . GLN A 1 114 ? -2.764 -1.924 -4.886 1.00 86.25 114 GLN A N 1
ATOM 876 C CA . GLN A 1 114 ? -1.823 -1.467 -5.911 1.00 86.25 114 GLN A CA 1
ATOM 877 C C . GLN A 1 114 ? -2.098 -2.157 -7.256 1.00 86.25 114 GLN A C 1
ATOM 879 O O . GLN A 1 114 ? -2.628 -3.269 -7.295 1.00 86.25 114 GLN A O 1
ATOM 884 N N . SER A 1 115 ? -1.704 -1.523 -8.360 1.00 86.75 115 SER A N 1
ATOM 885 C CA . SER A 1 115 ? -1.686 -2.171 -9.676 1.00 86.75 115 SER A CA 1
ATOM 886 C C . SER A 1 115 ? -0.549 -3.199 -9.744 1.00 86.75 115 SER A C 1
ATOM 888 O O . SER A 1 115 ? 0.543 -2.900 -9.260 1.00 86.75 115 SER A O 1
ATOM 890 N N . PRO A 1 116 ? -0.751 -4.386 -10.349 1.00 89.75 116 PRO A N 1
ATOM 891 C CA . PRO A 1 116 ? 0.336 -5.332 -10.579 1.00 89.75 116 PRO A CA 1
ATOM 892 C C . PRO A 1 116 ? 1.470 -4.718 -11.400 1.00 89.75 116 PRO A C 1
ATOM 894 O O . PRO A 1 116 ? 1.243 -4.109 -12.451 1.00 89.75 116 PRO A O 1
ATOM 897 N N . GLY A 1 117 ? 2.701 -4.911 -10.931 1.00 90.62 117 GLY A N 1
ATOM 898 C CA . GLY A 1 117 ? 3.909 -4.409 -11.574 1.00 90.62 117 GLY A CA 1
ATOM 899 C C . GLY A 1 117 ? 4.130 -4.976 -12.976 1.00 90.62 117 GLY A C 1
ATOM 900 O O . GLY A 1 117 ? 4.745 -4.305 -13.794 1.00 90.62 117 GLY A O 1
ATOM 901 N N . ASP A 1 118 ? 3.568 -6.145 -13.300 1.00 91.06 118 ASP A N 1
ATOM 902 C CA . ASP A 1 118 ? 3.725 -6.846 -14.588 1.00 91.06 118 ASP A CA 1
ATOM 903 C C . ASP A 1 118 ? 3.310 -5.977 -15.791 1.00 91.06 118 ASP A C 1
ATOM 905 O O . ASP A 1 118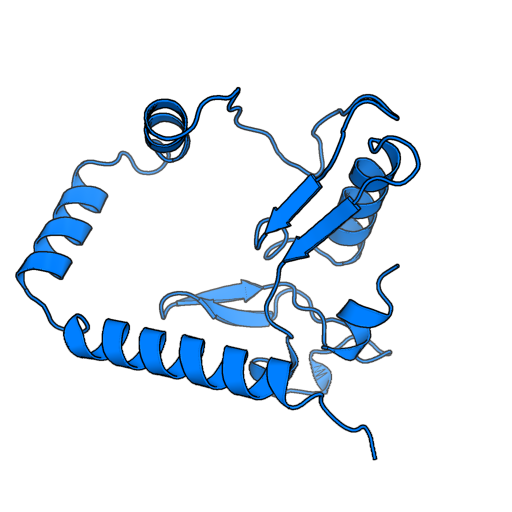 ? 3.801 -6.135 -16.911 1.00 91.06 118 ASP A O 1
ATOM 909 N N . HIS A 1 119 ? 2.396 -5.026 -15.577 1.00 84.31 119 HIS A N 1
ATOM 910 C CA . HIS A 1 119 ? 1.965 -4.097 -16.619 1.00 84.31 119 HIS A CA 1
ATOM 911 C C . HIS A 1 119 ? 2.981 -2.978 -16.877 1.00 84.31 119 HIS A C 1
ATOM 913 O O . HIS A 1 119 ? 3.061 -2.473 -18.003 1.00 84.31 119 HIS A O 1
ATOM 919 N N . HIS A 1 120 ? 3.780 -2.624 -15.872 1.00 85.75 120 HIS A N 1
ATOM 920 C CA . HIS A 1 120 ? 4.646 -1.446 -15.861 1.00 85.75 120 HIS A CA 1
ATOM 921 C C . HIS A 1 120 ? 6.128 -1.796 -16.009 1.00 85.75 120 HIS A C 1
ATOM 923 O O . HIS A 1 120 ? 6.822 -1.162 -16.799 1.00 85.75 120 HIS A O 1
ATOM 929 N N . VAL A 1 121 ? 6.598 -2.827 -15.311 1.00 91.81 121 VAL A N 1
ATOM 930 C CA . VAL A 1 121 ? 7.994 -3.261 -15.321 1.00 91.81 121 VAL A CA 1
ATOM 931 C C . VAL A 1 121 ? 8.256 -4.072 -16.586 1.00 91.81 121 VAL A C 1
ATOM 933 O O . VAL A 1 121 ? 7.601 -5.081 -16.841 1.00 91.81 121 VAL A O 1
ATOM 936 N N . LYS A 1 122 ? 9.191 -3.607 -17.418 1.00 88.69 122 LYS A N 1
ATOM 937 C CA . LYS A 1 122 ? 9.583 -4.295 -18.667 1.00 88.69 122 LYS A CA 1
ATOM 938 C C . LYS A 1 122 ? 10.903 -5.041 -18.556 1.00 88.69 122 LYS A C 1
ATOM 940 O O . LYS A 1 122 ? 11.196 -5.900 -19.382 1.00 88.69 122 LYS A O 1
ATOM 945 N N . GLU A 1 123 ? 11.693 -4.702 -17.551 1.00 92.25 123 GLU A N 1
ATOM 946 C CA . GLU A 1 123 ? 13.030 -5.234 -17.350 1.00 92.25 123 GLU A CA 1
ATOM 947 C C . GLU A 1 123 ? 12.975 -6.340 -16.303 1.00 92.25 123 GLU A C 1
ATOM 949 O O . GLU A 1 123 ? 12.810 -6.077 -15.117 1.00 92.25 123 GLU A O 1
ATOM 954 N N . GLU A 1 124 ? 13.137 -7.591 -16.734 1.00 90.00 124 GLU A N 1
ATOM 955 C CA . GLU A 1 124 ? 13.163 -8.748 -15.826 1.00 90.00 124 GLU A CA 1
ATOM 956 C C . GLU A 1 124 ? 14.251 -8.621 -14.749 1.00 90.00 124 GLU A C 1
ATOM 958 O O . GLU A 1 124 ? 14.078 -9.110 -13.641 1.00 90.00 124 GLU A O 1
ATOM 963 N N . SER A 1 125 ? 15.357 -7.938 -15.058 1.00 93.94 125 SER A N 1
ATOM 964 C CA . SER A 1 125 ? 16.453 -7.680 -14.119 1.00 93.94 125 SER A CA 1
ATOM 965 C C . SER A 1 125 ? 16.118 -6.671 -13.020 1.00 93.94 125 SER A C 1
ATOM 967 O O . SER A 1 125 ? 16.908 -6.536 -12.094 1.00 93.94 125 SER A O 1
ATOM 969 N N . ALA A 1 126 ? 15.007 -5.936 -13.133 1.00 95.19 126 ALA A N 1
ATOM 970 C CA . ALA A 1 126 ? 14.564 -5.010 -12.092 1.00 95.19 126 ALA A CA 1
ATOM 971 C C . ALA A 1 126 ? 13.882 -5.732 -10.921 1.00 95.19 126 ALA A C 1
ATOM 973 O O . ALA A 1 126 ? 13.766 -5.166 -9.836 1.00 95.19 126 ALA A O 1
ATOM 974 N N . TYR A 1 127 ? 13.412 -6.959 -11.150 1.00 96.62 127 TYR A N 1
ATOM 975 C CA . TYR A 1 127 ? 12.783 -7.776 -10.125 1.00 96.62 127 TYR A CA 1
ATOM 976 C C . TYR A 1 127 ? 13.794 -8.378 -9.157 1.00 96.62 127 TYR A C 1
ATOM 978 O O . TYR A 1 127 ? 14.945 -8.649 -9.506 1.00 96.62 127 TYR A O 1
ATOM 986 N N . ASP A 1 128 ? 13.312 -8.652 -7.949 1.00 96.56 128 ASP A N 1
ATOM 987 C CA . ASP A 1 128 ? 13.996 -9.517 -7.003 1.00 96.56 128 ASP A CA 1
ATOM 988 C C . ASP A 1 128 ? 14.214 -10.932 -7.583 1.00 96.56 128 ASP A C 1
ATOM 990 O O . ASP A 1 128 ? 13.620 -11.333 -8.592 1.00 96.56 128 ASP A O 1
ATOM 994 N N . GLU A 1 129 ? 15.041 -11.734 -6.912 1.00 95.88 129 GLU A N 1
ATOM 995 C CA . GLU A 1 129 ? 15.405 -13.086 -7.358 1.00 95.88 129 GLU A CA 1
ATOM 996 C C . GLU A 1 129 ? 14.188 -14.003 -7.580 1.00 95.88 129 GLU A C 1
ATOM 998 O O . GLU A 1 129 ? 14.221 -14.899 -8.429 1.00 95.88 129 GLU A O 1
ATOM 1003 N N . THR A 1 130 ? 13.095 -13.773 -6.846 1.00 95.25 130 THR A N 1
ATOM 1004 C CA . THR A 1 130 ? 11.862 -14.565 -6.924 1.00 95.25 130 THR A CA 1
ATOM 1005 C C . THR A 1 130 ? 10.837 -14.021 -7.919 1.00 95.25 130 THR A C 1
ATOM 1007 O O . THR A 1 130 ? 9.820 -14.677 -8.171 1.00 95.25 130 THR A O 1
ATOM 1010 N N . ARG A 1 131 ? 11.102 -12.856 -8.526 1.00 94.81 131 ARG A N 1
ATOM 1011 C CA . ARG A 1 131 ? 10.200 -12.158 -9.458 1.00 94.81 131 ARG A CA 1
ATOM 1012 C C . ARG A 1 131 ? 8.846 -11.792 -8.851 1.00 94.81 131 ARG A C 1
ATOM 1014 O O . ARG A 1 131 ? 7.802 -11.831 -9.513 1.00 94.81 131 ARG A O 1
ATOM 1021 N N . THR A 1 132 ? 8.846 -11.463 -7.569 1.00 96.31 132 THR A N 1
ATOM 1022 C CA . THR A 1 132 ? 7.655 -11.088 -6.809 1.00 96.31 132 THR A CA 1
ATOM 1023 C C . THR A 1 132 ? 7.546 -9.586 -6.598 1.00 96.31 132 THR A C 1
ATOM 1025 O O . THR A 1 132 ? 6.421 -9.087 -6.554 1.00 96.31 132 THR A O 1
ATOM 1028 N N . TYR A 1 133 ? 8.651 -8.841 -6.569 1.00 97.12 133 TYR A N 1
ATOM 1029 C CA . TYR A 1 133 ? 8.604 -7.388 -6.409 1.00 97.12 133 TYR A CA 1
ATOM 1030 C C . TYR A 1 133 ? 9.773 -6.651 -7.073 1.00 97.12 133 TYR A C 1
ATOM 1032 O O . TYR A 1 133 ? 10.792 -7.242 -7.422 1.00 97.12 133 TYR A O 1
ATOM 1040 N N . VAL A 1 134 ? 9.595 -5.342 -7.245 1.00 96.69 134 VAL A N 1
ATOM 1041 C CA . VAL A 1 134 ? 10.637 -4.366 -7.587 1.00 96.69 134 VAL A CA 1
ATOM 1042 C C . VAL A 1 134 ? 10.625 -3.244 -6.554 1.00 96.69 134 VAL A C 1
ATOM 1044 O O . VAL A 1 134 ? 9.573 -2.917 -6.001 1.00 96.69 134 VAL A O 1
ATOM 1047 N N . GLU A 1 135 ? 11.776 -2.623 -6.341 1.00 94.50 135 GLU A N 1
ATOM 1048 C CA . GLU A 1 135 ? 11.931 -1.391 -5.565 1.00 94.50 135 GLU A CA 1
ATOM 1049 C C . GLU A 1 135 ? 12.507 -0.297 -6.462 1.00 94.50 135 GLU A C 1
ATOM 1051 O O . GLU A 1 135 ? 13.196 -0.592 -7.439 1.00 94.50 135 GLU A O 1
ATOM 1056 N N . ASP A 1 136 ? 12.196 0.963 -6.145 1.00 92.25 136 ASP A N 1
ATOM 1057 C CA . ASP A 1 136 ? 12.730 2.149 -6.827 1.00 92.25 136 ASP A CA 1
ATOM 1058 C C . ASP A 1 136 ? 12.588 2.144 -8.363 1.00 92.25 136 ASP A C 1
ATOM 1060 O O . ASP A 1 136 ? 13.306 2.848 -9.078 1.00 92.25 136 ASP A O 1
ATOM 1064 N N . TYR A 1 137 ? 11.620 1.392 -8.899 1.00 92.88 137 TYR A N 1
ATOM 1065 C CA . TYR A 1 137 ? 11.389 1.335 -10.335 1.00 92.88 137 TYR A CA 1
ATOM 1066 C C . TYR A 1 137 ? 10.608 2.568 -10.784 1.00 92.88 137 TYR A C 1
ATOM 1068 O O . TYR A 1 137 ? 9.522 2.853 -10.276 1.00 92.88 137 TYR A O 1
ATOM 1076 N N . ASN A 1 138 ? 11.150 3.310 -11.749 1.00 90.19 138 ASN A N 1
ATOM 1077 C CA . ASN A 1 138 ? 10.516 4.529 -12.241 1.00 90.19 138 ASN A CA 1
ATOM 1078 C C . ASN A 1 138 ? 9.272 4.202 -13.071 1.00 90.19 138 ASN A C 1
ATOM 1080 O O . ASN A 1 138 ? 9.370 3.813 -14.236 1.00 90.19 138 ASN A O 1
ATOM 1084 N N . VAL A 1 139 ? 8.096 4.419 -12.485 1.00 84.69 139 VAL A N 1
ATOM 1085 C CA . VAL A 1 139 ? 6.808 4.296 -13.177 1.00 84.69 139 VAL A CA 1
ATOM 1086 C C . VAL A 1 139 ? 6.248 5.678 -13.494 1.00 84.69 139 VAL A C 1
ATOM 1088 O O . VAL A 1 139 ? 6.352 6.575 -12.657 1.00 84.69 139 VAL A O 1
ATOM 1091 N N . PRO A 1 140 ? 5.652 5.880 -14.688 1.00 79.25 140 PRO A N 1
ATOM 1092 C CA . PRO A 1 140 ? 4.998 7.134 -15.036 1.00 79.25 140 PRO A CA 1
ATOM 1093 C C . PRO A 1 140 ? 3.703 7.294 -14.230 1.00 79.25 140 PRO A C 1
ATOM 1095 O O . PRO A 1 140 ? 2.631 6.849 -14.645 1.00 79.25 140 PRO A O 1
ATOM 1098 N N . LEU A 1 141 ? 3.796 7.944 -13.073 1.00 68.50 141 LEU A N 1
ATOM 1099 C CA . LEU A 1 141 ? 2.657 8.304 -12.237 1.00 68.50 141 LEU A CA 1
ATOM 1100 C C . LEU A 1 141 ? 2.284 9.760 -12.518 1.00 68.50 141 LEU A C 1
ATOM 1102 O O . LEU A 1 141 ? 3.053 10.682 -12.276 1.00 68.50 141 LEU A O 1
ATOM 1106 N N . VAL A 1 142 ? 1.085 9.965 -13.074 1.00 71.75 142 VAL A N 1
ATOM 1107 C CA . VAL A 1 142 ? 0.599 11.289 -13.522 1.00 71.75 142 VAL A CA 1
ATOM 1108 C C . VAL A 1 142 ? 1.531 11.928 -14.571 1.00 71.75 142 VAL A C 1
ATOM 1110 O O . VAL A 1 142 ? 1.673 13.142 -14.659 1.00 71.75 142 VAL A O 1
ATOM 1113 N N . GLY A 1 143 ? 2.159 11.092 -15.400 1.00 73.19 143 GLY A N 1
ATOM 1114 C CA . GLY A 1 143 ? 3.047 11.530 -16.480 1.00 73.19 143 GLY A CA 1
ATOM 1115 C C . GLY A 1 143 ? 4.491 11.811 -16.059 1.00 73.19 143 GLY A C 1
ATOM 1116 O O . GLY A 1 143 ? 5.324 11.999 -16.939 1.00 73.19 143 GLY A O 1
ATOM 1117 N N . GLU A 1 144 ? 4.804 11.767 -14.763 1.00 71.31 144 GLU A N 1
ATOM 1118 C CA . GLU A 1 144 ? 6.160 11.956 -14.244 1.00 71.31 144 GLU A CA 1
ATOM 1119 C C . GLU A 1 144 ? 6.737 10.628 -13.728 1.00 71.31 144 GLU A C 1
ATOM 1121 O O . GLU A 1 144 ? 5.997 9.812 -13.168 1.00 71.31 144 GLU A O 1
ATOM 1126 N N . PRO A 1 145 ? 8.044 10.370 -13.911 1.00 78.19 145 PRO A N 1
ATOM 1127 C CA . PRO A 1 145 ? 8.684 9.196 -13.338 1.00 78.19 145 PRO A CA 1
ATOM 1128 C C . PRO A 1 145 ? 8.741 9.321 -11.812 1.00 78.19 145 PRO A C 1
ATOM 1130 O O . PRO A 1 145 ? 9.287 10.286 -11.276 1.00 78.19 145 PRO A O 1
ATOM 1133 N N . LEU A 1 146 ? 8.210 8.318 -11.118 1.00 80.00 146 LEU A N 1
ATOM 1134 C CA . LEU A 1 146 ? 8.296 8.198 -9.666 1.00 80.00 146 LEU A CA 1
ATOM 1135 C C . LEU A 1 146 ? 8.971 6.867 -9.299 1.00 80.00 146 LEU A C 1
ATOM 1137 O O . LEU A 1 146 ? 8.497 5.824 -9.767 1.00 80.00 146 LEU A O 1
ATOM 1141 N N . PRO A 1 147 ? 10.020 6.864 -8.455 1.00 86.31 147 PRO A N 1
ATOM 1142 C CA . PRO A 1 147 ? 10.583 5.637 -7.901 1.00 86.31 147 PRO A CA 1
ATOM 1143 C C . PRO A 1 147 ? 9.514 4.914 -7.091 1.00 86.31 147 PRO A C 1
ATOM 1145 O O . PRO A 1 147 ? 8.979 5.472 -6.130 1.00 86.31 147 PRO A O 1
ATOM 1148 N N . THR A 1 148 ? 9.154 3.715 -7.543 1.00 89.50 148 THR A N 1
ATOM 1149 C CA . THR A 1 148 ? 7.952 3.026 -7.086 1.00 89.50 148 THR A CA 1
ATOM 1150 C C . THR A 1 148 ? 8.243 1.563 -6.755 1.00 89.50 148 THR A C 1
ATOM 1152 O O . THR A 1 148 ? 8.778 0.818 -7.575 1.00 89.50 148 THR A O 1
ATOM 1155 N N . PHE A 1 149 ? 7.833 1.140 -5.564 1.00 93.62 149 PHE A N 1
ATOM 1156 C CA . PHE A 1 149 ? 7.666 -0.249 -5.175 1.00 93.62 149 PHE A CA 1
ATOM 1157 C C . PHE A 1 149 ? 6.418 -0.842 -5.818 1.00 93.62 149 PHE A C 1
ATOM 1159 O O . PHE A 1 149 ? 5.313 -0.303 -5.697 1.00 93.62 149 PHE A O 1
ATOM 1166 N N . LEU A 1 150 ? 6.592 -1.987 -6.471 1.00 94.50 150 LEU A N 1
ATOM 1167 C CA . LEU A 1 150 ? 5.503 -2.726 -7.096 1.00 94.50 150 LEU A CA 1
ATOM 1168 C C . LEU A 1 150 ? 5.696 -4.208 -6.859 1.00 94.50 150 LEU A C 1
ATOM 1170 O O . LEU A 1 150 ? 6.793 -4.741 -7.010 1.00 94.50 150 LEU A O 1
ATOM 1174 N N . MET A 1 151 ? 4.595 -4.892 -6.589 1.00 96.44 151 MET A N 1
ATOM 1175 C CA . MET A 1 151 ? 4.562 -6.346 -6.616 1.00 96.44 151 MET A CA 1
ATOM 1176 C C . MET A 1 151 ? 4.057 -6.845 -7.961 1.00 96.44 151 MET A C 1
ATOM 1178 O O . MET A 1 151 ? 3.102 -6.293 -8.513 1.00 96.44 151 MET A O 1
ATOM 1182 N N . SER A 1 152 ? 4.648 -7.928 -8.466 1.00 96.19 152 SER A N 1
ATOM 1183 C CA . SER A 1 152 ? 4.039 -8.687 -9.558 1.00 96.19 152 SER A CA 1
ATOM 1184 C C . SER A 1 152 ? 2.706 -9.286 -9.106 1.00 96.19 152 SER A C 1
ATOM 1186 O O . SER A 1 152 ? 2.437 -9.435 -7.915 1.00 96.19 152 SER A O 1
ATOM 1188 N N . ALA A 1 153 ? 1.866 -9.707 -10.045 1.00 94.56 153 ALA A N 1
ATOM 1189 C CA . ALA A 1 153 ? 0.612 -10.385 -9.757 1.00 94.56 153 ALA A CA 1
ATOM 1190 C C . ALA A 1 153 ? 0.853 -11.664 -8.942 1.00 94.56 153 ALA A C 1
ATOM 1192 O O . ALA A 1 153 ? -0.008 -12.077 -8.170 1.00 94.56 153 ALA A O 1
ATOM 1193 N N . LYS A 1 154 ? 2.020 -12.303 -9.119 1.00 94.94 154 LYS A N 1
ATOM 1194 C CA . LYS A 1 154 ? 2.469 -13.403 -8.263 1.00 94.94 154 LYS A CA 1
ATOM 1195 C C . LYS A 1 154 ? 2.811 -12.896 -6.862 1.00 94.94 154 LYS A C 1
ATOM 1197 O O . LYS A 1 154 ? 2.246 -13.420 -5.912 1.00 94.94 154 LYS A O 1
ATOM 1202 N N . GLY A 1 155 ? 3.655 -11.871 -6.741 1.00 95.31 155 GLY A N 1
ATOM 1203 C CA . GLY A 1 155 ? 4.015 -11.297 -5.441 1.00 95.31 155 GLY A CA 1
ATOM 1204 C C . GLY A 1 155 ? 2.805 -10.854 -4.624 1.00 95.31 155 GLY A C 1
ATOM 1205 O O . GLY A 1 155 ? 2.726 -11.168 -3.448 1.00 95.31 155 GLY A O 1
ATOM 1206 N N . GLN A 1 156 ? 1.801 -10.243 -5.258 1.00 94.12 156 GLN A N 1
ATOM 1207 C CA . GLN A 1 156 ? 0.558 -9.846 -4.588 1.00 94.12 156 GLN A CA 1
ATOM 1208 C C . GLN A 1 156 ? -0.241 -11.030 -4.028 1.00 94.12 156 GLN A C 1
ATOM 1210 O O . GLN A 1 156 ? -0.863 -10.899 -2.978 1.00 94.12 156 GLN A O 1
ATOM 1215 N N . ARG A 1 157 ? -0.262 -12.173 -4.727 1.00 92.69 157 ARG A N 1
ATOM 1216 C CA . ARG A 1 157 ? -0.976 -13.375 -4.263 1.00 92.69 157 ARG A CA 1
ATOM 1217 C C . ARG A 1 157 ? -0.254 -14.081 -3.124 1.00 92.69 157 ARG A C 1
ATOM 1219 O O . ARG A 1 157 ? -0.921 -14.672 -2.285 1.00 92.69 157 ARG A O 1
ATOM 1226 N N . ASP A 1 158 ? 1.070 -14.007 -3.120 1.00 92.69 158 ASP A N 1
ATOM 1227 C CA . ASP A 1 158 ? 1.928 -14.740 -2.189 1.00 92.69 158 ASP A CA 1
ATOM 1228 C C . ASP A 1 158 ? 2.404 -13.863 -1.015 1.00 92.69 158 ASP A C 1
ATOM 1230 O O . ASP A 1 158 ? 3.275 -14.274 -0.255 1.00 92.69 158 ASP A O 1
ATOM 1234 N N . PHE A 1 159 ? 1.877 -12.640 -0.887 1.00 89.06 159 PHE A N 1
ATOM 1235 C CA . PHE A 1 159 ? 2.335 -11.656 0.099 1.00 89.06 159 PHE A CA 1
ATOM 1236 C C . PHE A 1 159 ? 1.943 -11.994 1.548 1.00 89.06 159 PHE A C 1
ATOM 1238 O O . PHE A 1 159 ? 2.536 -11.448 2.476 1.00 89.06 159 PHE A O 1
ATOM 1245 N N . PHE A 1 160 ? 0.939 -12.857 1.737 1.00 79.25 160 PHE A N 1
ATOM 1246 C CA . PHE A 1 160 ? 0.398 -13.261 3.038 1.00 79.25 160 PHE A CA 1
ATOM 1247 C C . PHE A 1 160 ? 0.626 -14.748 3.307 1.00 79.25 160 PHE A C 1
ATOM 1249 O O . PHE A 1 160 ? 0.450 -15.551 2.361 1.00 79.25 160 PHE A O 1
#